Protein AF-A0A250F3A2-F1 (afdb_monomer_lite)

Organism: Capnocytophaga sputigena (NCBI:txid1019)

Structure (mmCIF, N/CA/C/O backbone):
data_AF-A0A250F3A2-F1
#
_entry.id   AF-A0A250F3A2-F1
#
loop_
_atom_site.group_PDB
_atom_site.id
_atom_site.type_symbol
_atom_site.label_atom_id
_atom_site.label_alt_id
_atom_site.label_comp_id
_atom_site.label_asym_id
_atom_site.label_entity_id
_atom_site.label_seq_id
_atom_site.pdbx_PDB_ins_code
_atom_site.Cartn_x
_atom_site.Cartn_y
_atom_site.Cartn_z
_atom_site.occupancy
_atom_site.B_iso_or_equiv
_atom_site.auth_seq_id
_atom_site.auth_comp_id
_atom_site.auth_asym_id
_atom_site.auth_atom_id
_atom_site.pdbx_PDB_model_num
ATOM 1 N N . MET A 1 1 ? 50.519 -22.685 -73.640 1.00 33.25 1 MET A N 1
ATOM 2 C CA . MET A 1 1 ? 49.160 -22.602 -73.065 1.00 33.25 1 MET A CA 1
ATOM 3 C C . MET A 1 1 ? 49.278 -21.883 -71.727 1.00 33.25 1 MET A C 1
ATOM 5 O O . MET A 1 1 ? 49.650 -22.505 -70.745 1.00 33.25 1 MET A O 1
ATOM 9 N N . PHE A 1 2 ? 49.120 -20.557 -71.702 1.00 38.16 2 PHE A N 1
ATOM 10 C CA . PHE A 1 2 ? 49.218 -19.782 -70.460 1.00 38.16 2 PHE A CA 1
ATOM 11 C C . PHE A 1 2 ? 47.875 -19.871 -69.723 1.00 38.16 2 PHE A C 1
ATOM 13 O O . PHE A 1 2 ? 46.887 -19.294 -70.172 1.00 38.16 2 PHE A O 1
ATOM 20 N N . LEU A 1 3 ? 47.827 -20.639 -68.630 1.00 45.31 3 LEU A N 1
ATOM 21 C CA . LEU A 1 3 ? 46.681 -20.683 -67.721 1.00 45.31 3 LEU A CA 1
ATOM 22 C C . LEU A 1 3 ? 46.573 -19.333 -66.997 1.00 45.31 3 LEU A C 1
ATOM 24 O O . LEU A 1 3 ? 47.349 -19.034 -66.093 1.00 45.31 3 LEU A O 1
ATOM 28 N N . GLY A 1 4 ? 45.622 -18.499 -67.416 1.00 40.94 4 GLY A N 1
ATOM 29 C CA . GLY A 1 4 ? 45.302 -17.246 -66.742 1.00 40.94 4 GLY A CA 1
ATOM 30 C C . GLY A 1 4 ? 44.426 -17.492 -65.516 1.00 40.94 4 GLY A C 1
ATOM 31 O O . GLY A 1 4 ? 43.214 -17.651 -65.647 1.00 40.94 4 GLY A O 1
ATOM 32 N N . CYS A 1 5 ? 45.015 -17.484 -64.320 1.00 50.06 5 CYS A N 1
ATOM 33 C CA . CYS A 1 5 ? 44.257 -17.396 -63.073 1.00 50.06 5 CYS A CA 1
ATOM 34 C C . CYS A 1 5 ? 43.551 -16.030 -63.000 1.00 50.06 5 CYS A C 1
ATOM 36 O O . CYS A 1 5 ? 44.190 -15.001 -62.777 1.00 50.06 5 CYS A O 1
ATOM 38 N N . ARG A 1 6 ? 42.226 -15.999 -63.193 1.00 43.25 6 ARG A N 1
ATOM 39 C CA . ARG A 1 6 ? 41.405 -14.819 -62.880 1.00 43.25 6 ARG A CA 1
ATOM 40 C C . ARG A 1 6 ? 41.258 -14.715 -61.361 1.00 43.25 6 ARG A C 1
ATOM 42 O O . ARG A 1 6 ? 40.440 -15.411 -60.771 1.00 43.25 6 ARG A O 1
ATOM 49 N N . THR A 1 7 ? 42.037 -13.841 -60.732 1.00 47.31 7 THR A N 1
ATOM 50 C CA . THR A 1 7 ? 41.886 -13.525 -59.305 1.00 47.31 7 THR A CA 1
ATOM 51 C C . THR A 1 7 ? 40.742 -12.532 -59.117 1.00 47.31 7 THR A C 1
ATOM 53 O O . THR A 1 7 ? 40.875 -11.354 -59.438 1.00 47.31 7 THR A O 1
ATOM 56 N N . TYR A 1 8 ? 39.612 -13.002 -58.592 1.00 50.44 8 TYR A N 1
ATOM 57 C CA . TYR A 1 8 ? 38.524 -12.156 -58.102 1.00 50.44 8 TYR A CA 1
ATOM 58 C C . TYR A 1 8 ? 38.831 -11.715 -56.663 1.00 50.44 8 TYR A C 1
ATOM 60 O O . TYR A 1 8 ? 39.203 -12.528 -55.818 1.00 50.44 8 TYR A O 1
ATOM 68 N N . LYS A 1 9 ? 38.684 -10.421 -56.367 1.00 49.47 9 LYS A N 1
ATOM 69 C CA . LYS A 1 9 ? 38.668 -9.898 -54.995 1.00 49.47 9 LYS A CA 1
ATOM 70 C C . LYS A 1 9 ? 37.263 -9.369 -54.726 1.00 49.47 9 LYS A C 1
ATOM 72 O O . LYS A 1 9 ? 36.755 -8.581 -55.516 1.00 49.47 9 LYS A O 1
ATOM 77 N N . ALA A 1 10 ? 36.635 -9.834 -53.649 1.00 45.03 10 ALA A N 1
ATOM 78 C CA . ALA A 1 10 ? 35.373 -9.276 -53.181 1.00 45.03 10 ALA A CA 1
ATOM 79 C C . ALA A 1 10 ? 35.660 -7.898 -52.577 1.00 45.03 10 ALA A C 1
ATOM 81 O O . ALA A 1 10 ? 36.331 -7.811 -51.546 1.00 45.03 10 ALA A O 1
ATOM 82 N N . ASP A 1 11 ? 35.207 -6.836 -53.239 1.00 46.50 11 ASP A N 1
ATOM 83 C CA . ASP A 1 11 ? 35.254 -5.500 -52.660 1.00 46.50 11 ASP A CA 1
ATOM 84 C C . ASP A 1 11 ? 34.144 -5.383 -51.608 1.00 46.50 11 ASP A C 1
ATOM 86 O O . ASP A 1 11 ? 33.008 -5.817 -51.835 1.00 46.50 11 ASP A O 1
ATOM 90 N N . LYS A 1 12 ? 34.476 -4.868 -50.422 1.00 44.59 12 LYS A N 1
ATOM 91 C CA . LYS A 1 12 ? 33.493 -4.701 -49.346 1.00 44.59 12 LYS A CA 1
ATOM 92 C C . LYS A 1 12 ? 32.685 -3.449 -49.650 1.00 44.59 12 LYS A C 1
ATOM 94 O O . LYS A 1 12 ? 33.048 -2.356 -49.231 1.00 44.59 12 LYS A O 1
ATOM 99 N N . GLN A 1 13 ? 31.581 -3.605 -50.371 1.00 41.97 13 GLN A N 1
ATOM 100 C CA . GLN A 1 13 ? 30.614 -2.527 -50.516 1.00 41.97 13 GLN A CA 1
ATOM 101 C C . GLN A 1 13 ? 29.990 -2.253 -49.138 1.00 41.97 13 GLN A C 1
ATOM 103 O O . GLN A 1 13 ? 29.235 -3.080 -48.627 1.00 41.97 13 GLN A O 1
ATOM 108 N N . SER A 1 14 ? 30.339 -1.117 -48.520 1.00 40.56 14 SER A N 1
ATOM 109 C CA . SER A 1 14 ? 29.624 -0.596 -47.350 1.00 40.56 14 SER A CA 1
ATOM 110 C C . SER A 1 14 ? 28.184 -0.326 -47.766 1.00 40.56 14 SER A C 1
ATOM 112 O O . SER A 1 14 ? 27.881 0.682 -48.396 1.00 40.56 14 SER A O 1
ATOM 114 N N . THR A 1 15 ? 27.289 -1.254 -47.453 1.00 44.28 15 THR A N 1
ATOM 115 C CA . THR A 1 15 ? 25.869 -0.944 -47.346 1.00 44.28 15 THR A CA 1
ATOM 116 C C . THR A 1 15 ? 25.697 -0.062 -46.121 1.00 44.28 15 THR A C 1
ATOM 118 O O . THR A 1 15 ? 25.975 -0.530 -45.015 1.00 44.28 15 THR A O 1
ATOM 121 N N . ASP A 1 16 ? 25.232 1.175 -46.306 1.00 40.47 16 ASP A N 1
ATOM 122 C CA . ASP A 1 16 ? 24.631 1.953 -45.225 1.00 40.47 16 ASP A CA 1
ATOM 123 C C . ASP A 1 16 ? 23.544 1.085 -44.588 1.00 40.47 16 ASP A C 1
ATOM 125 O O . ASP A 1 16 ? 22.464 0.865 -45.143 1.00 40.47 16 ASP A O 1
ATOM 129 N N . THR A 1 17 ? 23.855 0.503 -43.432 1.00 41.16 17 THR A N 1
ATOM 130 C CA . THR A 1 17 ? 22.854 -0.141 -42.598 1.00 41.16 17 THR A CA 1
ATOM 131 C C . THR A 1 17 ? 21.926 0.960 -42.126 1.00 41.16 17 THR A C 1
ATOM 133 O O . THR A 1 17 ? 22.280 1.715 -41.223 1.00 41.16 17 THR A O 1
ATOM 136 N N . ILE A 1 18 ? 20.735 1.049 -42.720 1.00 45.28 18 ILE A N 1
ATOM 137 C CA . ILE A 1 18 ? 19.613 1.752 -42.102 1.00 45.28 18 ILE A CA 1
ATOM 138 C C . ILE A 1 18 ? 19.356 1.025 -40.781 1.00 45.28 18 ILE A C 1
ATOM 140 O O . ILE A 1 18 ? 18.711 -0.024 -40.736 1.00 45.28 18 ILE A O 1
ATOM 144 N N . GLN A 1 19 ? 19.941 1.543 -39.702 1.00 43.34 19 GLN A N 1
ATOM 145 C CA . GLN A 1 19 ? 19.666 1.099 -38.347 1.00 43.34 19 GLN A CA 1
ATOM 146 C C . GLN A 1 19 ? 18.235 1.505 -38.027 1.00 43.34 19 GLN A C 1
ATOM 148 O O . GLN A 1 19 ? 17.960 2.621 -37.598 1.00 43.34 19 GLN A O 1
ATOM 153 N N . LYS A 1 20 ? 17.297 0.596 -38.278 1.00 43.59 20 LYS A N 1
ATOM 154 C CA . LYS A 1 20 ? 15.929 0.756 -37.806 1.00 43.59 20 LYS A CA 1
ATOM 155 C C . LYS A 1 20 ? 15.874 0.312 -36.345 1.00 43.59 20 LYS A C 1
ATOM 157 O O . LYS A 1 20 ? 15.400 -0.780 -36.047 1.00 43.59 20 LYS A O 1
ATOM 162 N N . THR A 1 21 ? 16.400 1.147 -35.450 1.00 48.38 21 THR A N 1
ATOM 163 C CA . THR A 1 21 ? 16.219 0.976 -34.005 1.00 48.38 21 THR A CA 1
ATOM 164 C C . THR A 1 21 ? 14.725 1.065 -33.723 1.00 48.38 21 THR A C 1
ATOM 166 O O . THR A 1 21 ? 14.106 2.109 -33.917 1.00 48.38 21 THR A O 1
ATOM 169 N N . THR A 1 22 ? 14.115 -0.062 -33.364 1.00 51.50 22 THR A N 1
ATOM 170 C CA . THR A 1 22 ? 12.705 -0.101 -32.973 1.00 51.50 22 THR A CA 1
ATOM 171 C C . THR A 1 22 ? 12.654 -0.077 -31.456 1.00 51.50 22 THR A C 1
ATOM 173 O O . THR A 1 22 ? 12.784 -1.116 -30.810 1.00 51.50 22 THR A O 1
ATOM 176 N N . ASP A 1 23 ? 12.488 1.116 -30.892 1.00 53.56 23 ASP A N 1
ATOM 177 C CA . ASP A 1 23 ? 12.252 1.286 -29.462 1.00 53.56 23 ASP A CA 1
ATOM 178 C C . ASP A 1 23 ? 10.835 0.799 -29.144 1.00 53.56 23 ASP A C 1
ATOM 180 O O . ASP A 1 23 ? 9.845 1.510 -29.323 1.00 53.56 23 ASP A O 1
ATOM 184 N N . THR A 1 24 ? 10.710 -0.454 -28.714 1.00 61.97 24 THR A N 1
ATOM 185 C CA . THR A 1 24 ? 9.431 -0.986 -28.239 1.00 61.97 24 THR A CA 1
ATOM 186 C C . THR A 1 24 ? 9.161 -0.448 -26.838 1.00 61.97 24 THR A C 1
ATOM 188 O O . THR A 1 24 ? 9.800 -0.867 -25.869 1.00 61.97 24 THR A O 1
ATOM 191 N N . ILE A 1 25 ? 8.217 0.487 -26.730 1.00 60.69 25 ILE A N 1
ATOM 192 C CA . ILE A 1 25 ? 7.661 0.934 -25.451 1.00 60.69 25 ILE A CA 1
ATOM 193 C C . ILE A 1 25 ? 6.502 0.000 -25.116 1.00 60.69 25 ILE A C 1
ATOM 195 O O . ILE A 1 25 ? 5.501 -0.027 -25.833 1.00 60.69 25 ILE A O 1
ATOM 199 N N . TRP A 1 26 ? 6.634 -0.760 -24.033 1.00 58.06 26 TRP A N 1
ATOM 200 C CA . TRP A 1 26 ? 5.528 -1.554 -23.509 1.00 58.06 26 TRP A CA 1
ATOM 201 C C . TRP A 1 26 ? 4.679 -0.652 -22.624 1.00 58.06 26 TRP A C 1
ATOM 203 O O . TRP A 1 26 ? 5.198 -0.028 -21.697 1.00 58.06 26 TRP A O 1
ATOM 213 N N . VAL A 1 27 ? 3.394 -0.533 -22.949 1.00 65.44 27 VAL A N 1
ATOM 214 C CA . VAL A 1 27 ? 2.431 0.244 -22.166 1.00 65.44 27 VAL A CA 1
ATOM 215 C C . VAL A 1 27 ? 1.455 -0.734 -21.540 1.00 65.44 27 VAL A C 1
ATOM 217 O O . VAL A 1 27 ? 0.519 -1.186 -22.198 1.00 65.44 27 VAL A O 1
ATOM 220 N N . ASP A 1 28 ? 1.679 -1.052 -20.270 1.00 69.75 28 ASP A N 1
ATOM 221 C CA . ASP A 1 28 ? 0.752 -1.875 -19.507 1.00 69.75 28 ASP A CA 1
ATOM 222 C C . ASP A 1 28 ? -0.363 -0.997 -18.944 1.00 69.75 28 ASP A C 1
ATOM 224 O O . ASP A 1 28 ? -0.126 0.026 -18.290 1.00 69.75 28 ASP A O 1
ATOM 228 N N . ARG A 1 29 ? -1.600 -1.405 -19.229 1.00 69.69 29 ARG A N 1
ATOM 229 C CA . ARG A 1 29 ? -2.822 -0.742 -18.779 1.00 69.69 29 ARG A CA 1
ATOM 230 C C . ARG A 1 29 ? -3.449 -1.572 -17.668 1.00 69.69 29 ARG A C 1
ATOM 232 O O . ARG A 1 29 ? -4.009 -2.631 -17.941 1.00 69.69 29 ARG A O 1
ATOM 239 N N . THR A 1 30 ? -3.413 -1.080 -16.435 1.00 77.50 30 THR A N 1
ATOM 240 C CA . THR A 1 30 ? -4.213 -1.653 -15.344 1.00 77.50 30 THR A CA 1
ATOM 241 C C . THR A 1 30 ? -5.595 -1.019 -15.335 1.00 77.50 30 THR A C 1
ATOM 243 O O . THR A 1 30 ? -5.729 0.199 -15.445 1.00 77.50 30 THR A O 1
ATOM 246 N N . LEU A 1 31 ? -6.635 -1.849 -15.246 1.00 79.88 31 LEU A N 1
ATOM 247 C CA . LEU A 1 31 ? -8.025 -1.398 -15.174 1.00 79.88 31 LEU A CA 1
ATOM 248 C C . LEU A 1 31 ? -8.285 -0.637 -13.860 1.00 79.88 31 LEU A C 1
ATOM 250 O O . LEU A 1 31 ? -7.613 -0.907 -12.863 1.00 79.88 31 LEU A O 1
ATOM 254 N N . PRO A 1 32 ? -9.244 0.306 -13.845 1.00 80.62 32 PRO A N 1
ATOM 255 C CA . PRO A 1 32 ? -9.677 0.937 -12.605 1.00 80.62 32 PRO A CA 1
ATOM 256 C C . PRO A 1 32 ? -10.316 -0.097 -11.663 1.00 80.62 32 PRO A C 1
ATOM 258 O O . PRO A 1 32 ? -11.006 -1.010 -12.117 1.00 80.62 32 PRO A O 1
ATOM 261 N N . VAL A 1 33 ? -10.088 0.059 -10.358 1.00 84.31 33 VAL A N 1
ATOM 262 C CA . VAL A 1 33 ? -10.597 -0.827 -9.300 1.00 84.31 33 VAL A CA 1
ATOM 263 C C . VAL A 1 33 ? -11.446 -0.007 -8.334 1.00 84.31 33 VAL A C 1
ATOM 265 O O . VAL A 1 33 ? -10.986 1.009 -7.811 1.00 84.31 33 VAL A O 1
ATOM 268 N N . HIS A 1 34 ? -12.677 -0.455 -8.095 1.00 88.44 34 HIS A N 1
ATOM 269 C CA . HIS A 1 34 ? -13.655 0.211 -7.233 1.00 88.44 34 HIS A CA 1
ATOM 270 C C . HIS A 1 34 ? -14.269 -0.801 -6.265 1.00 88.44 34 HIS A C 1
ATOM 272 O O . HIS A 1 34 ? -15.435 -1.171 -6.390 1.00 88.44 34 HIS A O 1
ATOM 278 N N . ASP A 1 35 ? -13.470 -1.244 -5.300 1.00 88.69 35 ASP A N 1
ATOM 279 C CA . ASP A 1 35 ? -13.854 -2.309 -4.379 1.00 88.69 35 ASP A CA 1
ATOM 280 C C . ASP A 1 35 ? -14.105 -1.757 -2.979 1.00 88.69 35 ASP A C 1
ATOM 282 O O . ASP A 1 35 ? -13.404 -0.864 -2.496 1.00 88.69 35 ASP A O 1
ATOM 286 N N . THR A 1 36 ? -15.110 -2.309 -2.304 1.00 92.00 36 THR A N 1
ATOM 287 C CA . THR A 1 36 ? -15.367 -2.055 -0.885 1.00 92.00 36 THR A CA 1
ATOM 288 C C . THR A 1 36 ? -15.533 -3.385 -0.167 1.00 92.00 36 THR A C 1
ATOM 290 O O . THR A 1 36 ? -16.359 -4.208 -0.555 1.00 92.00 36 THR A O 1
ATOM 293 N N . LEU A 1 37 ? -14.741 -3.598 0.878 1.00 93.00 37 LEU A N 1
ATOM 294 C CA . LEU A 1 37 ? -14.781 -4.781 1.722 1.00 93.00 37 LEU A CA 1
ATOM 295 C C . LEU A 1 37 ? -15.386 -4.419 3.079 1.00 93.00 37 LEU A C 1
ATOM 297 O O . LEU A 1 37 ? -14.977 -3.444 3.710 1.00 93.00 37 LEU A O 1
ATOM 301 N N . TYR A 1 38 ? -16.328 -5.243 3.532 1.00 93.56 38 TYR A N 1
ATOM 302 C CA . TYR A 1 38 ? -16.994 -5.112 4.824 1.00 93.56 38 TYR A CA 1
ATOM 303 C C . TYR A 1 38 ? -16.548 -6.250 5.739 1.00 93.56 38 TYR A C 1
ATOM 305 O O . TYR A 1 38 ? -16.786 -7.419 5.436 1.00 93.56 38 TYR A O 1
ATOM 313 N N . ILE A 1 39 ? -15.902 -5.913 6.853 1.00 92.50 39 ILE A N 1
ATOM 314 C CA . ILE A 1 39 ? -15.426 -6.885 7.840 1.00 92.50 39 ILE A CA 1
ATOM 315 C C . ILE A 1 39 ? -16.237 -6.694 9.127 1.00 92.50 39 ILE A C 1
ATOM 317 O O . ILE A 1 39 ? -16.068 -5.666 9.788 1.00 92.50 39 ILE A O 1
ATOM 321 N N . PRO A 1 40 ? -17.116 -7.638 9.505 1.00 91.31 40 PRO A N 1
ATOM 322 C CA . PRO A 1 40 ? -17.863 -7.538 10.754 1.00 91.31 40 PRO A CA 1
ATOM 323 C C . PRO A 1 40 ? -16.926 -7.717 11.955 1.00 91.31 40 PRO A C 1
ATOM 325 O O . PRO A 1 40 ? -16.086 -8.617 11.969 1.00 91.31 40 PRO A O 1
ATOM 328 N N . ILE A 1 41 ? -17.081 -6.871 12.974 1.00 89.25 41 ILE A N 1
ATOM 329 C CA . ILE A 1 41 ? -16.335 -6.949 14.231 1.00 89.25 41 ILE A CA 1
ATOM 330 C C . ILE A 1 41 ? -17.284 -7.447 15.318 1.00 89.25 41 ILE A C 1
ATOM 332 O O . ILE A 1 41 ? -18.207 -6.746 15.728 1.00 89.25 41 ILE A O 1
ATOM 336 N N . THR A 1 42 ? -17.053 -8.662 15.807 1.00 86.25 42 THR A N 1
ATOM 337 C CA . THR A 1 42 ? -17.826 -9.214 16.922 1.00 86.25 42 THR A CA 1
ATOM 338 C C . THR A 1 42 ? -17.372 -8.609 18.252 1.00 86.25 42 THR A C 1
ATOM 340 O O . THR A 1 42 ? -16.165 -8.553 18.506 1.00 86.25 42 THR A O 1
ATOM 343 N N . PRO A 1 43 ? -18.303 -8.183 19.124 1.00 84.56 43 PRO A N 1
ATOM 344 C CA . PRO A 1 43 ? -17.954 -7.696 20.451 1.00 84.56 43 PRO A CA 1
ATOM 345 C C . PRO A 1 43 ? -17.338 -8.813 21.312 1.00 84.56 43 PRO A C 1
ATOM 347 O O . PRO A 1 43 ? -17.684 -9.985 21.138 1.00 84.56 43 PRO A O 1
ATOM 350 N N . PRO A 1 44 ? -16.428 -8.468 22.240 1.00 84.81 44 PRO A N 1
ATOM 351 C CA . PRO A 1 44 ? -15.860 -9.435 23.167 1.00 84.81 44 PRO A CA 1
ATOM 352 C C . PRO A 1 44 ? -16.954 -9.978 24.092 1.00 84.81 44 PRO A C 1
ATOM 354 O O . PRO A 1 44 ? -17.773 -9.216 24.605 1.00 84.81 44 PRO A O 1
ATOM 357 N N . HIS A 1 45 ? -16.956 -11.295 24.296 1.00 86.00 45 HIS A N 1
ATOM 358 C CA . HIS A 1 45 ? -17.865 -11.951 25.225 1.00 86.00 45 HIS A CA 1
ATOM 359 C C . HIS A 1 45 ? -17.092 -12.949 26.084 1.00 86.00 45 HIS A C 1
ATOM 361 O O . HIS A 1 45 ? -16.746 -14.042 25.638 1.00 86.00 45 HIS A O 1
ATOM 367 N N . THR A 1 46 ? -16.779 -12.539 27.309 1.00 83.81 46 THR A N 1
ATOM 368 C CA . THR A 1 46 ? -15.997 -13.322 28.278 1.00 83.81 46 THR A CA 1
ATOM 369 C C . THR A 1 46 ? -16.842 -13.843 29.440 1.00 83.81 46 THR A C 1
ATOM 371 O O . THR A 1 46 ? -16.335 -14.567 30.294 1.00 83.81 46 THR A O 1
ATOM 374 N N . GLY A 1 47 ? -18.135 -13.502 29.481 1.00 83.25 47 GLY A N 1
ATOM 375 C CA . GLY A 1 47 ? -19.060 -13.902 30.547 1.00 83.25 47 GLY A CA 1
ATOM 376 C C . GLY A 1 47 ? -18.994 -13.012 31.794 1.00 83.25 47 GLY A C 1
ATOM 377 O O . GLY A 1 47 ? -19.802 -13.178 32.705 1.00 83.25 47 GLY A O 1
ATOM 378 N N . ASN A 1 48 ? -18.078 -12.036 31.827 1.00 88.62 48 ASN A N 1
ATOM 379 C CA . ASN A 1 48 ? -18.028 -10.985 32.838 1.00 88.62 48 ASN A CA 1
ATOM 380 C C . ASN A 1 48 ? -18.334 -9.623 32.198 1.00 88.62 48 ASN A C 1
ATOM 382 O O . ASN A 1 48 ? -17.499 -9.043 31.503 1.00 88.62 48 ASN A O 1
ATOM 386 N N . ASN A 1 49 ? -19.508 -9.074 32.516 1.00 88.38 49 ASN A N 1
ATOM 387 C CA . ASN A 1 49 ? -19.991 -7.812 31.951 1.00 88.38 49 ASN A CA 1
ATOM 388 C C . ASN A 1 49 ? -19.057 -6.616 32.217 1.00 88.38 49 ASN A C 1
ATOM 390 O O . ASN A 1 49 ? -18.956 -5.719 31.379 1.00 88.38 49 ASN A O 1
ATOM 394 N N . GLN A 1 50 ? -18.361 -6.574 33.360 1.00 89.94 50 GLN A N 1
ATOM 395 C CA . GLN A 1 50 ? -17.427 -5.479 33.661 1.00 89.94 50 GLN A CA 1
ATOM 396 C C . GLN A 1 50 ? -16.177 -5.533 32.774 1.00 89.94 50 GLN A C 1
ATOM 398 O O . GLN A 1 50 ? -15.693 -4.500 32.319 1.00 89.94 50 GLN A O 1
ATOM 403 N N . CYS A 1 51 ? -15.665 -6.729 32.488 1.00 87.25 51 CYS A N 1
ATOM 404 C CA . CYS A 1 51 ? -14.523 -6.902 31.592 1.00 87.25 51 CYS A CA 1
ATOM 405 C C . CYS A 1 51 ? -14.911 -6.677 30.126 1.00 87.25 51 CYS A C 1
ATOM 407 O O . CYS A 1 51 ? -14.165 -6.023 29.394 1.00 87.25 51 CYS A O 1
ATOM 409 N N . ASP A 1 52 ? -16.085 -7.166 29.719 1.00 90.44 52 ASP A N 1
ATOM 410 C CA . ASP A 1 52 ? -16.589 -7.026 28.351 1.00 90.44 52 ASP A CA 1
ATOM 411 C C . ASP A 1 52 ? -16.814 -5.552 27.993 1.00 90.44 52 ASP A C 1
ATOM 413 O O . ASP A 1 52 ? -16.380 -5.099 26.936 1.00 90.44 52 ASP A O 1
ATOM 417 N N . THR A 1 53 ? -17.392 -4.763 28.905 1.00 90.12 53 THR A N 1
ATOM 418 C CA . THR A 1 53 ? -17.598 -3.318 28.695 1.00 90.12 53 THR A CA 1
ATOM 419 C C . THR A 1 53 ? -16.289 -2.541 28.563 1.00 90.12 53 THR A C 1
ATOM 421 O O . THR A 1 53 ? -16.153 -1.733 27.641 1.00 90.12 53 THR A O 1
ATOM 424 N N . LEU A 1 54 ? -15.301 -2.807 29.425 1.00 92.50 54 LEU A N 1
ATOM 425 C CA . LEU A 1 54 ? -13.979 -2.177 29.336 1.00 92.50 54 LEU A CA 1
ATOM 426 C C . LEU A 1 54 ? -13.251 -2.557 28.038 1.00 92.50 54 LEU A C 1
ATOM 428 O O . LEU A 1 54 ? -12.721 -1.686 27.345 1.00 92.50 54 LEU A O 1
ATOM 432 N N . CYS A 1 55 ? -13.262 -3.843 27.669 1.00 91.12 55 CYS A N 1
ATOM 433 C CA . CYS A 1 55 ? -12.653 -4.306 26.422 1.00 91.12 55 CYS A CA 1
ATOM 434 C C . CYS A 1 55 ? -13.344 -3.701 25.202 1.00 91.12 55 CYS A C 1
ATOM 436 O O . CYS A 1 55 ? -12.670 -3.290 24.259 1.00 91.12 55 CYS A O 1
ATOM 438 N N . GLN A 1 56 ? -14.673 -3.606 25.217 1.00 90.38 56 GLN A N 1
ATOM 439 C CA . GLN A 1 56 ? -15.430 -3.033 24.114 1.00 90.38 56 GLN A CA 1
ATOM 440 C C . GLN A 1 56 ? -15.139 -1.538 23.936 1.00 90.38 56 GLN A C 1
ATOM 442 O O . GLN A 1 56 ? -14.980 -1.090 22.801 1.00 90.38 56 GLN A O 1
ATOM 447 N N . GLN A 1 57 ? -14.986 -0.778 25.025 1.00 90.94 57 GLN A N 1
ATOM 448 C CA . GLN A 1 57 ? -14.562 0.625 24.958 1.00 90.94 57 GLN A CA 1
ATOM 449 C C . GLN A 1 57 ? -13.155 0.771 24.371 1.00 90.94 57 GLN A C 1
ATOM 451 O O . GLN A 1 57 ? -12.946 1.571 23.458 1.00 90.94 57 GLN A O 1
ATOM 456 N N . GLN A 1 58 ? -12.195 -0.025 24.846 1.00 91.81 58 GLN A N 1
ATOM 457 C CA . GLN A 1 58 ? -10.823 0.023 24.340 1.00 91.81 58 GLN A CA 1
ATOM 458 C C . GLN A 1 58 ? -10.743 -0.392 22.864 1.00 91.81 58 GLN A C 1
ATOM 460 O O . GLN A 1 58 ? -10.024 0.226 22.075 1.00 91.81 58 GLN A O 1
ATOM 465 N N . LEU A 1 59 ? -11.507 -1.416 22.476 1.00 91.50 59 LEU A N 1
ATOM 466 C CA . LEU A 1 59 ? -11.614 -1.883 21.098 1.00 91.50 59 LEU A CA 1
ATOM 467 C C . LEU A 1 59 ? -12.175 -0.787 20.186 1.00 91.50 59 LEU A C 1
ATOM 469 O O . LEU A 1 59 ? -11.605 -0.526 19.130 1.00 91.50 59 LEU A O 1
ATOM 473 N N . GLN A 1 60 ? -13.241 -0.103 20.606 1.00 89.94 60 GLN A N 1
ATOM 474 C CA . GLN A 1 60 ? -13.805 1.021 19.855 1.00 89.94 60 GLN A CA 1
ATOM 475 C C . GLN A 1 60 ? -12.788 2.155 19.688 1.00 89.94 60 GLN A C 1
ATOM 477 O O . GLN A 1 60 ? -12.592 2.634 18.574 1.00 89.94 60 GLN A O 1
ATOM 482 N N . GLN A 1 61 ? -12.069 2.528 20.750 1.00 91.38 61 GLN A N 1
ATOM 483 C CA . GLN A 1 61 ? -11.028 3.559 20.669 1.00 91.38 61 GLN A CA 1
ATOM 484 C C . GLN A 1 61 ? -9.893 3.185 19.705 1.00 91.38 61 GLN A C 1
ATOM 486 O O . GLN A 1 61 ? -9.386 4.043 18.981 1.00 91.38 61 GLN A O 1
ATOM 491 N N . LEU A 1 62 ? -9.487 1.913 19.676 1.00 91.00 62 LEU A N 1
ATOM 492 C CA . LEU A 1 62 ? -8.492 1.410 18.726 1.00 91.00 62 LEU A CA 1
ATOM 493 C C . LEU A 1 62 ? -9.002 1.467 17.284 1.00 91.00 62 LEU A C 1
ATOM 495 O O . LE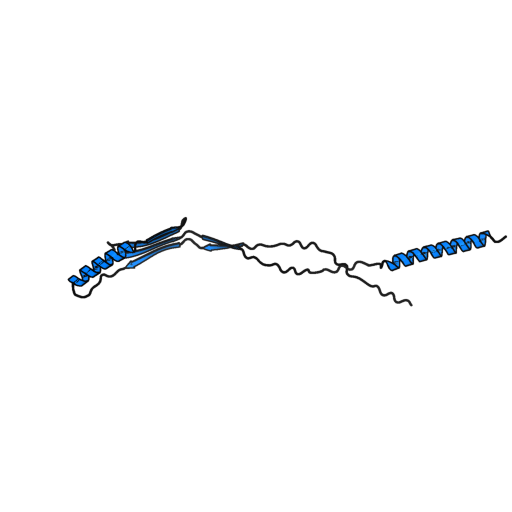U A 1 62 ? -8.299 1.967 16.408 1.00 91.00 62 LEU A O 1
ATOM 499 N N . LEU A 1 63 ? -10.226 0.999 17.046 1.00 91.06 63 LEU A N 1
ATOM 500 C CA . LEU A 1 63 ? -10.845 0.980 15.720 1.00 91.06 63 LEU A CA 1
ATOM 501 C C . LEU A 1 63 ? -11.073 2.391 15.164 1.00 91.06 63 LEU A C 1
ATOM 503 O O . LEU A 1 63 ? -10.895 2.624 13.972 1.00 91.06 63 LEU A O 1
ATOM 507 N N . GLU A 1 64 ? -11.402 3.351 16.025 1.00 88.19 64 GLU A N 1
ATOM 508 C CA . GLU A 1 64 ? -11.510 4.762 15.649 1.00 88.19 64 GLU A CA 1
ATOM 509 C C . GLU A 1 64 ? -10.162 5.365 15.250 1.00 88.19 64 GLU A C 1
ATOM 511 O O . GLU A 1 64 ? -10.085 6.118 14.280 1.00 88.19 64 GLU A O 1
ATOM 516 N N . ARG A 1 65 ? -9.083 5.008 15.959 1.00 88.94 65 ARG A N 1
ATOM 517 C CA . ARG A 1 65 ? -7.716 5.448 15.627 1.00 88.94 65 ARG A CA 1
ATOM 518 C C . ARG A 1 65 ? -7.167 4.809 14.353 1.00 88.94 65 ARG A C 1
ATOM 520 O O . ARG A 1 65 ? -6.291 5.388 13.723 1.00 88.94 65 ARG A O 1
ATOM 527 N N . LEU A 1 66 ? -7.672 3.637 13.978 1.00 89.19 66 LEU A N 1
ATOM 528 C CA . LEU A 1 66 ? -7.321 2.926 12.745 1.00 89.19 66 LEU A CA 1
ATOM 529 C C . LEU A 1 66 ? -7.875 3.587 11.475 1.00 89.19 66 LEU A C 1
ATOM 531 O O . LEU A 1 66 ? -7.562 3.132 10.374 1.00 89.19 66 LEU A O 1
ATOM 535 N N . ASN A 1 67 ? -8.672 4.652 11.613 1.00 90.81 67 ASN A N 1
ATOM 536 C CA . ASN A 1 67 ? -9.165 5.424 10.485 1.00 90.81 67 ASN A CA 1
ATOM 537 C C . ASN A 1 67 ? -7.993 6.003 9.680 1.00 90.81 67 ASN A C 1
ATOM 539 O O . ASN A 1 67 ? -7.296 6.918 10.120 1.00 90.81 67 ASN A O 1
ATOM 543 N N . THR A 1 68 ? -7.773 5.443 8.497 1.00 90.75 68 THR A N 1
ATOM 544 C CA . THR A 1 68 ? -6.677 5.818 7.612 1.00 90.75 68 THR A CA 1
ATOM 545 C C . THR A 1 68 ? -7.235 6.097 6.236 1.00 90.75 68 THR A C 1
ATOM 547 O O . THR A 1 68 ? -7.965 5.297 5.661 1.00 90.75 68 THR A O 1
ATOM 550 N N . THR A 1 69 ? -6.880 7.248 5.685 1.00 92.06 69 THR A N 1
ATOM 551 C CA . THR A 1 69 ? -7.267 7.634 4.331 1.00 92.06 69 THR A CA 1
ATOM 552 C C . THR A 1 69 ? -6.024 8.082 3.600 1.00 92.06 69 THR A C 1
ATOM 554 O O . THR A 1 69 ? -5.283 8.934 4.097 1.00 92.06 69 THR A O 1
ATOM 557 N N . LYS A 1 70 ? -5.786 7.522 2.420 1.00 91.19 70 LYS A N 1
ATOM 558 C CA . LYS A 1 70 ? -4.661 7.893 1.581 1.00 91.19 70 LYS A CA 1
ATOM 559 C C . LYS A 1 70 ? -5.154 8.277 0.202 1.00 91.19 70 LYS A C 1
ATOM 561 O O . LYS A 1 70 ? -5.775 7.498 -0.516 1.00 91.19 70 LYS A O 1
ATOM 566 N N . HIS A 1 71 ? -4.796 9.496 -0.162 1.00 91.06 71 HIS A N 1
ATOM 567 C CA . HIS A 1 71 ? -5.070 10.064 -1.461 1.00 91.06 71 HIS A CA 1
ATOM 568 C C . HIS A 1 71 ? -3.759 10.216 -2.233 1.00 91.06 71 HIS A C 1
ATOM 570 O O . HIS A 1 71 ? -2.767 10.715 -1.699 1.00 91.06 71 HIS A O 1
ATOM 576 N N . SER A 1 72 ? -3.727 9.741 -3.475 1.00 83.12 72 SER A N 1
ATOM 577 C CA . SER A 1 72 ? -2.555 9.829 -4.345 1.00 83.12 72 SER A CA 1
ATOM 578 C C . SER A 1 72 ? -2.998 10.103 -5.776 1.00 83.12 72 SER A C 1
ATOM 580 O O . SER A 1 72 ? -3.463 9.207 -6.480 1.00 83.12 72 SER A O 1
ATOM 582 N N . GLY A 1 73 ? -2.867 11.359 -6.209 1.00 84.19 73 GLY A N 1
ATOM 583 C CA . GLY A 1 73 ? -3.344 11.790 -7.522 1.00 84.19 73 GLY A CA 1
ATOM 584 C C . GLY A 1 73 ? -4.856 11.612 -7.632 1.00 84.19 73 GLY A C 1
ATOM 585 O O . GLY A 1 73 ? -5.597 12.240 -6.891 1.00 84.19 73 GLY A O 1
ATOM 586 N N . GLN A 1 74 ? -5.313 10.739 -8.532 1.00 83.56 74 GLN A N 1
ATOM 587 C CA . GLN A 1 74 ? -6.738 10.393 -8.652 1.00 83.56 74 GLN A CA 1
ATOM 588 C C . GLN A 1 74 ? -7.119 9.100 -7.909 1.00 83.56 74 GLN A C 1
ATOM 590 O O . GLN A 1 74 ? -8.276 8.699 -7.920 1.00 83.56 74 GLN A O 1
ATOM 595 N N . ASN A 1 75 ? -6.166 8.463 -7.222 1.00 88.12 75 ASN A N 1
ATOM 596 C CA . ASN A 1 75 ? -6.416 7.266 -6.427 1.00 88.12 75 ASN A CA 1
ATOM 597 C C . ASN A 1 75 ? -6.806 7.647 -4.999 1.00 88.12 75 ASN A C 1
ATOM 599 O O . ASN A 1 75 ? -6.174 8.503 -4.372 1.00 88.12 75 ASN A O 1
ATOM 603 N N . ASN A 1 76 ? -7.809 6.970 -4.457 1.00 90.50 76 ASN A N 1
ATOM 604 C CA . ASN A 1 76 ? -8.233 7.121 -3.077 1.00 90.50 76 ASN A CA 1
ATOM 605 C C . ASN A 1 76 ? -8.484 5.749 -2.461 1.00 90.50 76 ASN A C 1
ATOM 607 O O . ASN A 1 76 ? -9.194 4.929 -3.031 1.00 90.50 76 ASN A O 1
ATOM 611 N N . TYR A 1 77 ? -7.920 5.496 -1.294 1.00 92.69 77 TYR A N 1
ATOM 612 C CA . TYR A 1 77 ? -8.213 4.292 -0.536 1.00 92.69 77 TYR A CA 1
ATOM 613 C C . TY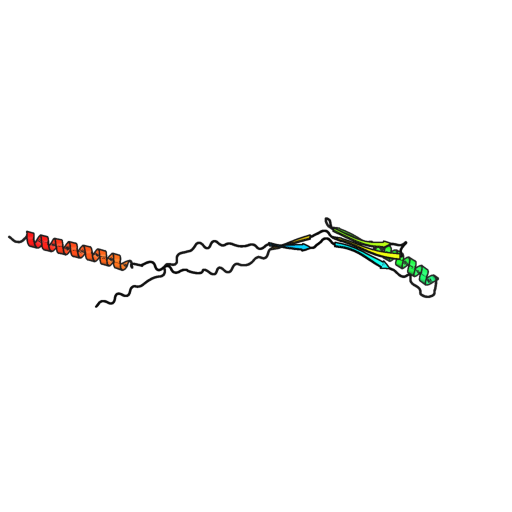R A 1 77 ? -8.139 4.586 0.946 1.00 92.69 77 TYR A C 1
ATOM 615 O O . TYR A 1 77 ? -7.415 5.478 1.397 1.00 92.69 77 TYR A O 1
ATOM 623 N N . GLY A 1 78 ? -8.880 3.815 1.717 1.00 93.19 78 GLY A N 1
ATOM 624 C CA . GLY A 1 78 ? -8.900 4.007 3.144 1.00 93.19 78 GLY A CA 1
ATOM 625 C C . GLY A 1 78 ? -9.612 2.900 3.875 1.00 93.19 78 GLY A C 1
ATOM 626 O O . GLY A 1 78 ? -10.232 2.012 3.290 1.00 93.19 78 GLY A O 1
ATOM 627 N N . ILE A 1 79 ? -9.484 2.979 5.185 1.00 94.75 79 ILE A N 1
ATOM 628 C CA . ILE A 1 79 ? -10.059 2.056 6.139 1.00 94.75 79 ILE A CA 1
ATOM 629 C C . ILE A 1 79 ? -10.707 2.907 7.215 1.00 94.75 79 ILE A C 1
ATOM 631 O O . ILE A 1 79 ? -10.053 3.788 7.766 1.00 94.75 79 ILE A O 1
ATOM 635 N N . TYR A 1 80 ? -11.973 2.651 7.522 1.00 94.06 80 TYR A N 1
ATOM 636 C CA . TYR A 1 80 ? -12.665 3.310 8.623 1.00 94.06 80 TYR A CA 1
ATOM 637 C C . TYR A 1 80 ? -13.600 2.338 9.334 1.00 94.06 80 TYR A C 1
ATOM 639 O O . TYR A 1 80 ? -14.086 1.370 8.751 1.00 94.06 80 TYR A O 1
ATOM 647 N N . TYR A 1 81 ? -13.847 2.596 10.613 1.00 93.69 81 TYR A N 1
ATOM 648 C CA . TYR A 1 81 ? -14.766 1.801 11.415 1.00 93.69 81 TYR A CA 1
ATOM 649 C C . TYR A 1 81 ? -16.149 2.456 11.474 1.00 93.69 81 TYR A C 1
ATOM 651 O O . TYR A 1 81 ? -16.284 3.610 11.885 1.00 93.69 81 TYR A O 1
ATOM 659 N N . ASP A 1 82 ? -17.180 1.710 11.083 1.00 90.69 82 ASP A N 1
ATOM 660 C CA . ASP A 1 82 ? -18.579 2.094 11.244 1.00 90.69 82 ASP A CA 1
ATOM 661 C C . ASP A 1 82 ? -19.100 1.575 12.590 1.00 90.69 82 ASP A C 1
ATOM 663 O O . ASP A 1 82 ? -19.365 0.383 12.768 1.00 90.69 82 ASP A O 1
ATOM 667 N N . LYS A 1 83 ? -19.264 2.496 13.546 1.00 87.50 83 LYS A N 1
ATOM 668 C CA . LYS A 1 83 ? -19.726 2.192 14.908 1.00 87.50 83 LYS A CA 1
ATOM 669 C C . LYS A 1 83 ? -21.164 1.671 14.950 1.00 87.50 83 LYS A C 1
ATOM 671 O O . LYS A 1 83 ? -21.492 0.900 15.847 1.00 87.50 83 LYS A O 1
ATOM 676 N N . TYR A 1 84 ? -22.015 2.088 14.010 1.00 88.12 84 TYR A N 1
ATOM 677 C CA . TYR A 1 84 ? -23.437 1.730 13.993 1.00 88.12 84 TYR A CA 1
ATOM 678 C C . TYR A 1 84 ? -23.646 0.320 13.468 1.00 88.12 84 TYR A C 1
ATOM 680 O O . TYR A 1 84 ? -24.488 -0.420 13.969 1.00 88.12 84 TYR A O 1
ATOM 688 N N . ARG A 1 85 ? -22.858 -0.049 12.457 1.00 87.44 85 ARG A N 1
ATOM 689 C CA . ARG A 1 85 ? -22.908 -1.373 11.835 1.00 87.44 85 ARG A CA 1
ATOM 690 C C . ARG A 1 85 ? -21.879 -2.351 12.401 1.00 87.44 85 ARG A C 1
ATOM 692 O O . ARG A 1 85 ? -21.851 -3.493 11.962 1.00 87.44 85 ARG A O 1
ATOM 699 N N . GLN A 1 86 ? -21.053 -1.908 13.353 1.00 89.44 86 GLN A N 1
ATOM 700 C CA . GLN A 1 86 ? -19.991 -2.696 13.990 1.00 89.44 86 GLN A CA 1
ATOM 701 C C . GLN A 1 86 ? -19.090 -3.396 12.965 1.00 89.44 86 GLN A C 1
ATOM 703 O O . GLN A 1 86 ? -18.792 -4.584 13.066 1.00 89.44 86 GLN A O 1
ATOM 708 N N . GLN A 1 87 ? -18.671 -2.655 11.942 1.00 92.00 87 GLN A N 1
ATOM 709 C CA . GLN A 1 87 ? -17.901 -3.210 10.832 1.00 92.00 87 GLN A CA 1
ATOM 710 C C . GLN A 1 87 ? -16.763 -2.282 10.426 1.00 92.00 87 GLN A C 1
ATOM 712 O O . GLN A 1 87 ? -16.896 -1.057 10.433 1.00 92.00 87 GLN A O 1
ATOM 717 N N . LEU A 1 88 ? -15.638 -2.880 10.053 1.00 92.75 88 LEU A N 1
ATOM 718 C CA . LEU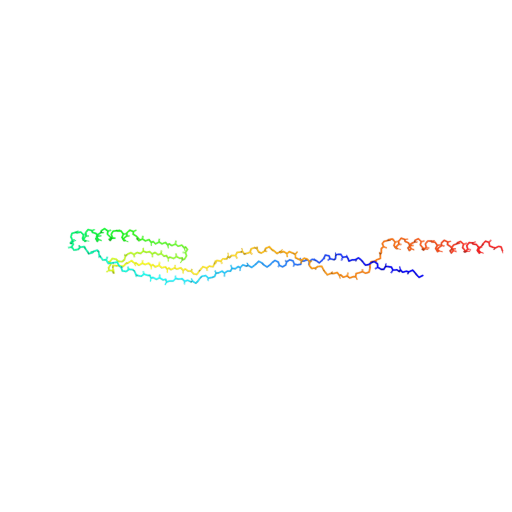 A 1 88 ? -14.523 -2.185 9.436 1.00 92.75 88 LEU A CA 1
ATOM 719 C C . LEU A 1 88 ? -14.742 -2.172 7.923 1.00 92.75 88 LEU A C 1
ATOM 721 O O . LEU A 1 88 ? -14.946 -3.219 7.307 1.00 92.75 88 LEU A O 1
ATOM 725 N N . ILE A 1 89 ? -14.720 -0.982 7.339 1.00 92.81 89 ILE A N 1
ATOM 726 C CA . ILE A 1 89 ? -14.957 -0.763 5.918 1.00 92.81 89 ILE A CA 1
ATOM 727 C C . ILE A 1 89 ? -13.632 -0.371 5.286 1.00 92.81 89 ILE A C 1
ATOM 729 O O . ILE A 1 89 ? -13.032 0.637 5.661 1.00 92.81 89 ILE A O 1
ATOM 733 N N . LEU A 1 90 ? -13.183 -1.174 4.326 1.00 93.06 90 LEU A N 1
ATOM 734 C CA . LEU A 1 90 ? -12.018 -0.882 3.504 1.00 93.06 90 LEU A CA 1
ATOM 735 C C . LEU A 1 90 ? -12.516 -0.534 2.113 1.00 93.06 90 LEU A C 1
ATOM 737 O O . LEU A 1 90 ? -13.199 -1.342 1.492 1.00 93.06 90 LEU A O 1
ATOM 741 N N . TYR A 1 91 ? -12.171 0.644 1.615 1.00 93.31 91 TYR A N 1
ATOM 742 C CA . TYR A 1 91 ? -12.546 1.071 0.274 1.00 93.31 91 TYR A CA 1
ATOM 743 C C . TYR A 1 91 ? -11.299 1.357 -0.553 1.00 93.31 91 TYR A C 1
ATOM 745 O O . TYR A 1 91 ? -10.312 1.910 -0.062 1.00 93.31 91 TYR A O 1
ATOM 753 N N . GLN A 1 92 ? -11.352 0.981 -1.824 1.00 91.06 92 GLN A N 1
ATOM 754 C CA . GLN A 1 92 ? -10.301 1.218 -2.798 1.00 91.06 92 GLN A CA 1
ATOM 755 C C . GLN A 1 92 ? -10.931 1.768 -4.069 1.00 91.06 92 GLN A C 1
ATOM 757 O O . GLN A 1 92 ? -11.723 1.102 -4.726 1.00 91.06 92 GLN A O 1
ATOM 762 N N . ASN A 1 93 ? -10.569 2.997 -4.404 1.00 89.94 93 ASN A N 1
ATOM 763 C CA . ASN A 1 93 ? -10.915 3.671 -5.639 1.00 89.94 93 ASN A CA 1
ATOM 764 C C . ASN A 1 93 ? -9.608 3.995 -6.371 1.00 89.94 93 ASN A C 1
ATOM 766 O O . ASN A 1 93 ? -8.978 5.030 -6.144 1.00 89.94 93 ASN A O 1
ATOM 770 N N . LEU A 1 94 ? -9.155 3.047 -7.183 1.00 85.94 94 LEU A N 1
ATOM 771 C CA . LEU A 1 94 ? -7.939 3.148 -7.975 1.00 85.94 94 LEU A CA 1
ATOM 772 C C . LEU A 1 94 ? -8.329 3.445 -9.415 1.00 85.94 94 LEU A C 1
ATOM 774 O O . LEU A 1 94 ? -9.104 2.717 -10.032 1.00 85.94 94 LEU A O 1
ATOM 778 N N . GLN A 1 95 ? -7.768 4.507 -9.964 1.00 81.88 95 GLN A N 1
ATOM 779 C CA . GLN A 1 95 ? -7.943 4.846 -11.357 1.00 81.88 95 GLN A CA 1
ATOM 780 C C . GLN A 1 95 ? -6.987 4.039 -12.229 1.00 81.88 95 GLN A C 1
ATOM 782 O O . GLN A 1 95 ? -5.963 3.526 -11.778 1.00 81.88 95 GLN A O 1
ATOM 787 N N . GLN A 1 96 ? -7.327 3.954 -13.508 1.00 78.19 96 GLN A N 1
ATOM 788 C CA . GLN A 1 96 ? -6.516 3.291 -14.513 1.00 78.19 96 GLN A CA 1
ATOM 789 C C . GLN A 1 96 ? -5.078 3.839 -14.521 1.00 78.19 96 GLN A C 1
ATOM 791 O O . GLN A 1 96 ? -4.882 5.044 -14.701 1.00 78.19 96 GLN A O 1
ATOM 796 N N . GLN A 1 97 ? -4.077 2.966 -14.379 1.00 71.69 97 GLN A N 1
ATOM 797 C CA . GLN A 1 97 ? -2.667 3.357 -14.472 1.00 71.69 97 GLN A CA 1
ATOM 798 C C . GLN A 1 97 ? -2.091 2.936 -15.828 1.00 71.69 97 GLN A C 1
ATOM 800 O O . GLN A 1 97 ? -2.455 1.904 -16.395 1.00 71.69 97 GLN A O 1
ATOM 805 N N . LEU A 1 98 ? -1.213 3.783 -16.367 1.00 70.62 98 LEU A N 1
ATOM 806 C CA . LEU A 1 98 ? -0.462 3.535 -17.594 1.00 70.62 98 LEU A CA 1
ATOM 807 C C . LEU A 1 98 ? 1.011 3.425 -17.208 1.00 70.62 98 LEU A C 1
ATOM 809 O O . LEU A 1 98 ? 1.659 4.439 -16.947 1.00 70.62 98 LEU A O 1
ATOM 813 N N . ASN A 1 99 ? 1.527 2.201 -17.149 1.00 66.50 99 ASN A N 1
ATOM 814 C CA . ASN A 1 99 ? 2.930 1.954 -16.837 1.00 66.50 99 ASN A CA 1
ATOM 815 C C . ASN A 1 99 ? 3.699 1.793 -18.148 1.00 66.50 99 ASN A C 1
ATOM 817 O O . ASN A 1 99 ? 3.456 0.858 -18.908 1.00 66.50 99 ASN A O 1
ATOM 821 N N . THR A 1 100 ? 4.609 2.725 -18.437 1.00 61.53 100 THR A N 1
ATOM 822 C CA . THR A 1 100 ? 5.458 2.660 -19.631 1.00 61.53 100 THR A CA 1
ATOM 823 C C . THR A 1 100 ? 6.810 2.055 -19.275 1.00 61.53 100 THR A C 1
ATOM 825 O O . THR A 1 100 ? 7.615 2.698 -18.596 1.00 61.53 100 THR A O 1
ATOM 828 N N . TYR A 1 101 ? 7.091 0.853 -19.763 1.00 59.59 101 TYR A N 1
ATOM 829 C CA . TYR A 1 101 ? 8.401 0.223 -19.641 1.00 59.59 101 TYR A CA 1
ATOM 830 C C . TYR A 1 101 ? 9.200 0.460 -20.923 1.00 59.59 101 TYR A C 1
ATOM 832 O O . TYR A 1 101 ? 8.781 0.087 -22.022 1.00 59.59 101 TYR A O 1
ATOM 840 N N . LYS A 1 102 ? 10.372 1.089 -20.791 1.00 54.59 102 LYS A N 1
ATOM 841 C CA . LYS A 1 102 ? 11.331 1.224 -21.893 1.00 54.59 102 LYS A CA 1
ATOM 842 C C . LYS A 1 102 ? 12.255 0.011 -21.871 1.00 54.59 102 L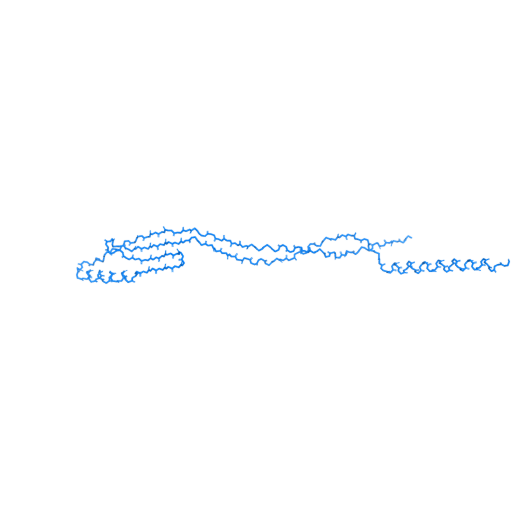YS A C 1
ATOM 844 O O . LYS A 1 102 ? 13.093 -0.097 -20.980 1.00 54.59 102 LYS A O 1
ATOM 849 N N . SER A 1 103 ? 12.096 -0.900 -22.828 1.00 52.47 103 SER A N 1
ATOM 850 C CA . SER A 1 103 ? 13.049 -1.995 -23.016 1.00 52.47 103 SER A CA 1
ATOM 851 C C . SER A 1 103 ? 14.151 -1.541 -23.971 1.00 52.47 103 SER A C 1
ATOM 853 O O . SER A 1 103 ? 13.879 -1.236 -25.130 1.00 52.47 103 SER A O 1
ATOM 855 N N . HIS A 1 104 ? 15.389 -1.456 -23.482 1.00 52.03 104 HIS A N 1
ATOM 856 C CA . HIS A 1 104 ? 16.552 -1.141 -24.310 1.00 52.03 104 HIS A CA 1
ATOM 857 C C . HIS A 1 104 ? 17.081 -2.431 -24.949 1.00 52.03 104 HIS A C 1
ATOM 859 O O . HIS A 1 104 ? 17.972 -3.092 -24.409 1.00 52.03 104 HIS A O 1
ATOM 865 N N . ASN A 1 105 ? 16.538 -2.804 -26.106 1.00 52.25 105 ASN A N 1
ATOM 866 C CA . ASN A 1 105 ? 17.093 -3.901 -26.894 1.00 52.25 105 ASN A CA 1
ATOM 867 C C . ASN A 1 105 ? 18.412 -3.446 -27.538 1.00 52.25 105 ASN A C 1
ATOM 869 O O . ASN A 1 105 ? 18.418 -2.645 -28.470 1.00 52.25 105 ASN A O 1
ATOM 873 N N . GLN A 1 106 ? 19.546 -3.958 -27.049 1.00 48.97 106 GLN A N 1
ATOM 874 C CA . GLN A 1 106 ? 20.827 -3.810 -27.741 1.00 48.97 106 GLN A CA 1
ATOM 875 C C . GLN A 1 106 ? 20.773 -4.607 -29.050 1.00 48.97 106 GLN A C 1
ATOM 877 O O . GLN A 1 106 ? 20.840 -5.834 -29.061 1.00 48.97 106 GLN A O 1
ATOM 882 N N . GLN A 1 107 ? 20.621 -3.898 -30.166 1.00 47.88 107 GLN A N 1
ATOM 883 C CA . GLN A 1 107 ? 20.605 -4.484 -31.499 1.00 47.88 107 GLN A CA 1
ATOM 884 C C . GLN A 1 107 ? 22.014 -4.979 -31.862 1.00 47.88 107 GLN A C 1
ATOM 886 O O . GLN A 1 107 ? 22.895 -4.187 -32.198 1.00 47.88 107 GLN A O 1
ATOM 891 N N . ILE A 1 108 ? 22.234 -6.296 -31.807 1.00 46.00 108 ILE A N 1
ATOM 892 C CA . ILE A 1 108 ? 23.442 -6.934 -32.345 1.00 46.00 108 ILE A CA 1
ATOM 893 C C . ILE A 1 108 ? 23.440 -6.716 -33.864 1.00 46.00 108 ILE A C 1
ATOM 895 O O . ILE A 1 108 ? 22.635 -7.297 -34.593 1.00 46.00 108 ILE A O 1
ATOM 899 N N . GLN A 1 109 ? 24.331 -5.851 -34.345 1.00 45.31 109 GLN A N 1
ATOM 900 C CA . GLN A 1 109 ? 24.537 -5.607 -35.770 1.00 45.31 109 GLN A CA 1
ATOM 901 C C . GLN A 1 109 ? 25.138 -6.856 -36.424 1.00 45.31 109 GLN A C 1
ATOM 903 O O . GLN A 1 109 ? 26.347 -7.075 -36.388 1.00 45.31 109 GLN A O 1
ATOM 908 N N . THR A 1 110 ? 24.306 -7.684 -37.048 1.00 43.44 110 THR A N 1
ATOM 909 C CA . THR A 1 110 ? 24.783 -8.718 -37.971 1.00 43.44 110 THR A CA 1
ATOM 910 C C . THR A 1 110 ? 24.852 -8.114 -39.370 1.00 43.44 110 THR A C 1
ATOM 912 O O . THR A 1 110 ? 23.854 -7.973 -40.073 1.00 43.44 110 THR A O 1
ATOM 915 N N . SER A 1 111 ? 26.050 -7.691 -39.773 1.00 46.38 111 SER A N 1
ATOM 916 C CA . SER A 1 111 ? 26.315 -7.227 -41.133 1.00 46.38 111 SER A CA 1
ATOM 917 C C . SER A 1 111 ? 26.302 -8.421 -42.097 1.00 46.38 111 SER A C 1
ATOM 919 O O . SER A 1 111 ? 27.277 -9.156 -42.242 1.00 46.38 111 SER A O 1
ATOM 921 N N . LEU A 1 112 ? 25.167 -8.638 -42.764 1.00 46.41 112 LEU A N 1
ATOM 922 C CA . LEU A 1 112 ? 25.070 -9.566 -43.891 1.00 46.41 112 LEU A CA 1
ATOM 923 C C . LEU A 1 112 ? 25.751 -8.938 -45.112 1.00 46.41 112 LEU A C 1
ATOM 925 O O . LEU A 1 112 ? 25.182 -8.095 -45.802 1.00 46.41 112 LEU A O 1
ATOM 929 N N . TYR A 1 113 ? 26.989 -9.350 -45.372 1.00 45.94 113 TYR A N 1
ATOM 930 C CA . TYR A 1 113 ? 27.744 -8.943 -46.551 1.00 45.94 113 TYR A CA 1
ATOM 931 C C . TYR A 1 113 ? 27.178 -9.645 -47.799 1.00 45.94 113 TYR A C 1
ATOM 933 O O . TYR A 1 113 ? 27.191 -10.870 -47.903 1.00 45.94 113 TYR A O 1
ATOM 941 N N . LYS A 1 114 ? 26.687 -8.884 -48.782 1.00 45.09 114 LYS A N 1
ATOM 942 C CA . LYS A 1 114 ? 26.427 -9.410 -50.131 1.00 45.09 114 LYS A CA 1
ATOM 943 C C . LYS A 1 114 ? 27.671 -9.159 -50.982 1.00 45.09 114 LYS A C 1
ATOM 945 O O . LYS A 1 114 ? 28.005 -8.012 -51.255 1.00 45.09 114 LYS A O 1
ATOM 950 N N . MET A 1 115 ? 28.383 -10.218 -51.371 1.00 45.34 115 MET A N 1
ATOM 951 C CA . MET A 1 115 ? 29.526 -10.111 -52.286 1.00 45.34 115 MET A CA 1
ATOM 952 C C . MET A 1 115 ? 29.015 -9.961 -53.722 1.00 45.34 115 MET A C 1
ATOM 954 O O . MET A 1 115 ? 28.513 -10.923 -54.298 1.00 45.34 115 MET A O 1
ATOM 958 N N . GLN A 1 116 ? 29.147 -8.771 -54.308 1.00 49.25 116 GLN A N 1
ATOM 959 C CA . GLN A 1 116 ? 28.910 -8.558 -55.736 1.00 49.25 116 GLN A CA 1
ATOM 960 C C . GLN A 1 116 ? 30.248 -8.709 -56.485 1.00 49.25 116 GLN A C 1
ATOM 962 O O . GLN A 1 116 ? 31.185 -7.962 -56.195 1.00 49.25 116 GLN A O 1
ATOM 967 N N . PRO A 1 117 ? 30.400 -9.677 -57.410 1.00 50.19 117 PRO A N 1
ATOM 968 C CA . PRO A 1 117 ? 31.663 -9.888 -58.107 1.00 50.19 117 PRO A CA 1
ATOM 969 C C . PRO A 1 117 ? 31.874 -8.795 -59.162 1.00 50.19 117 PRO A C 1
ATOM 971 O O . PRO A 1 117 ? 31.335 -8.862 -60.264 1.00 50.19 117 PRO A O 1
ATOM 974 N N . VAL A 1 118 ? 32.676 -7.785 -58.831 1.00 58.03 118 VAL A N 1
ATOM 975 C CA . VAL A 1 118 ? 33.179 -6.799 -59.798 1.00 58.03 118 VAL A CA 1
ATOM 976 C C . VAL A 1 118 ? 34.496 -7.295 -60.412 1.00 58.03 118 VAL A C 1
ATOM 978 O O . VAL A 1 118 ? 35.370 -7.775 -59.684 1.00 58.03 118 VAL A O 1
ATOM 981 N N . PRO A 1 119 ? 34.673 -7.212 -61.745 1.00 56.31 119 PRO A N 1
ATOM 982 C CA . PRO A 1 119 ? 35.919 -7.605 -62.393 1.00 56.31 119 PRO A CA 1
ATOM 983 C C . PRO A 1 119 ? 37.057 -6.655 -61.989 1.00 56.31 119 PRO A C 1
ATOM 985 O O . PRO A 1 119 ? 37.098 -5.497 -62.398 1.00 56.31 119 PRO A O 1
ATOM 988 N N . TYR A 1 120 ? 37.994 -7.156 -61.181 1.00 63.72 120 TYR A N 1
ATOM 989 C CA . TYR A 1 120 ? 39.171 -6.415 -60.728 1.00 63.72 120 TYR A CA 1
ATOM 990 C C . TYR A 1 120 ? 40.339 -6.592 -61.703 1.00 63.72 120 TYR A C 1
ATOM 992 O O . TYR A 1 120 ? 40.811 -7.708 -61.932 1.00 63.72 120 TYR A O 1
ATOM 1000 N N . VAL A 1 121 ? 40.840 -5.483 -62.250 1.00 65.75 121 VAL A N 1
ATOM 1001 C CA . VAL A 1 121 ? 42.082 -5.456 -63.032 1.00 65.75 121 VAL A CA 1
ATOM 1002 C C . VAL A 1 121 ? 43.210 -4.947 -62.122 1.00 65.75 121 VAL A C 1
ATOM 1004 O O . VAL A 1 121 ? 43.183 -3.771 -61.751 1.00 65.75 121 VAL A O 1
ATOM 1007 N N . PRO A 1 122 ? 44.197 -5.782 -61.733 1.00 71.69 122 PRO A N 1
ATOM 1008 C CA . PRO A 1 122 ? 45.288 -5.353 -60.861 1.00 71.69 122 PRO A CA 1
ATOM 1009 C C . PRO A 1 122 ? 46.100 -4.205 -61.464 1.00 71.69 122 PRO A C 1
ATOM 1011 O O . PRO A 1 122 ? 46.363 -4.163 -62.666 1.00 71.69 122 PRO A O 1
ATOM 1014 N N . THR A 1 123 ? 46.545 -3.287 -60.606 1.00 72.12 123 THR A N 1
ATOM 1015 C CA . THR A 1 123 ? 47.303 -2.079 -60.980 1.00 72.12 123 THR A CA 1
ATOM 1016 C C . THR A 1 123 ? 48.554 -2.393 -61.797 1.00 72.12 123 THR A C 1
ATOM 1018 O O . THR A 1 123 ? 48.846 -1.691 -62.763 1.00 72.12 123 THR A O 1
ATOM 1021 N N . TRP A 1 124 ? 49.235 -3.497 -61.483 1.00 73.44 124 TRP A N 1
ATOM 1022 C CA . TRP A 1 124 ? 50.386 -3.991 -62.236 1.00 73.44 124 TRP A CA 1
ATOM 1023 C C . TRP A 1 124 ? 50.067 -4.236 -63.717 1.00 73.44 124 TRP A C 1
ATOM 1025 O O . TRP A 1 124 ? 50.878 -3.889 -64.567 1.00 73.44 124 TRP A O 1
ATOM 1035 N N . ILE A 1 125 ? 48.869 -4.728 -64.061 1.00 79.81 125 ILE A N 1
ATOM 1036 C CA . ILE A 1 125 ? 48.476 -4.939 -65.467 1.00 79.81 125 ILE A CA 1
ATOM 1037 C C . ILE A 1 125 ? 48.403 -3.609 -66.224 1.00 79.81 125 ILE A C 1
ATOM 1039 O O . ILE A 1 125 ? 48.807 -3.552 -67.383 1.00 79.81 125 ILE A O 1
ATOM 1043 N N . LYS A 1 126 ? 47.962 -2.520 -65.579 1.00 78.12 126 LYS A N 1
ATOM 1044 C CA . LYS A 1 126 ? 47.944 -1.183 -66.201 1.00 78.12 126 LYS A CA 1
ATOM 1045 C C . LYS A 1 126 ? 49.365 -0.698 -66.508 1.00 78.12 126 LYS A C 1
ATOM 1047 O O . LYS A 1 126 ? 49.595 -0.115 -67.563 1.00 78.12 126 LYS A O 1
ATOM 1052 N N . ILE A 1 127 ? 50.315 -0.985 -65.613 1.00 85.06 127 ILE A N 1
ATOM 1053 C CA . ILE A 1 127 ? 51.735 -0.642 -65.788 1.00 85.06 127 ILE A CA 1
ATOM 1054 C C . ILE A 1 127 ? 52.349 -1.470 -66.926 1.00 85.06 127 ILE A C 1
ATOM 1056 O O . ILE A 1 127 ? 52.977 -0.902 -67.818 1.00 85.06 127 ILE A O 1
ATOM 1060 N N . LEU A 1 128 ? 52.120 -2.790 -66.951 1.00 86.38 128 LEU A N 1
ATOM 1061 C CA . LEU A 1 128 ? 52.599 -3.650 -68.040 1.00 86.38 128 LEU A CA 1
ATOM 1062 C C . LEU A 1 128 ? 52.021 -3.232 -69.401 1.00 86.38 128 LEU A C 1
ATOM 1064 O O . LEU A 1 128 ? 52.754 -3.210 -70.389 1.00 86.38 128 LEU A O 1
ATOM 1068 N N . ALA A 1 129 ? 50.739 -2.859 -69.459 1.00 88.75 129 ALA A N 1
ATOM 1069 C CA . ALA A 1 129 ? 50.111 -2.375 -70.686 1.00 88.75 129 ALA A CA 1
ATOM 1070 C C . ALA A 1 129 ? 50.767 -1.079 -71.198 1.00 88.75 129 ALA A C 1
ATOM 1072 O O . ALA A 1 129 ? 51.035 -0.959 -72.393 1.00 88.75 129 ALA A O 1
ATOM 1073 N N . ALA A 1 130 ? 51.087 -0.140 -70.301 1.00 87.12 130 ALA A N 1
ATOM 1074 C CA . ALA A 1 130 ? 51.766 1.105 -70.661 1.00 87.12 130 ALA A CA 1
ATOM 1075 C C . ALA A 1 130 ? 53.180 0.859 -71.217 1.00 87.12 130 ALA A C 1
ATOM 1077 O O . ALA A 1 130 ? 53.554 1.430 -72.242 1.00 87.12 130 ALA A O 1
ATOM 1078 N N . ILE A 1 131 ? 53.945 -0.036 -70.584 1.00 91.69 131 ILE A N 1
ATOM 1079 C CA . ILE A 1 131 ? 55.285 -0.418 -71.054 1.00 91.69 131 ILE A CA 1
ATOM 1080 C C . ILE A 1 131 ? 55.200 -1.091 -72.430 1.00 91.69 131 ILE A C 1
ATOM 1082 O O . ILE A 1 131 ? 55.980 -0.763 -73.322 1.00 91.69 131 ILE A O 1
ATOM 1086 N N . GLY A 1 132 ? 54.225 -1.984 -72.632 1.00 90.56 132 GLY A N 1
ATOM 1087 C CA . GLY A 1 132 ? 53.996 -2.639 -73.921 1.00 90.56 132 GLY A CA 1
ATOM 1088 C C . GLY A 1 132 ? 53.775 -1.639 -75.059 1.00 90.56 132 GLY A C 1
ATOM 1089 O O . GLY A 1 132 ? 54.399 -1.760 -76.113 1.00 90.56 132 GLY A O 1
ATOM 1090 N N . ILE A 1 133 ? 52.957 -0.608 -74.831 1.00 92.50 133 ILE A N 1
ATOM 1091 C CA . ILE A 1 133 ? 52.707 0.448 -75.824 1.00 92.50 133 ILE A CA 1
ATOM 1092 C C . ILE A 1 133 ? 53.998 1.212 -76.161 1.00 92.50 133 ILE A C 1
ATOM 1094 O O . ILE A 1 133 ? 54.290 1.420 -77.339 1.00 92.50 133 ILE A O 1
ATOM 1098 N N . LEU A 1 134 ? 54.807 1.581 -75.160 1.00 91.69 134 LEU A N 1
ATOM 1099 C CA . LEU A 1 134 ? 56.077 2.286 -75.389 1.00 91.69 134 LEU A CA 1
ATOM 1100 C C . LEU A 1 134 ? 57.051 1.472 -76.251 1.00 91.69 134 LEU A C 1
ATOM 1102 O O . LEU A 1 134 ? 57.693 2.023 -77.146 1.00 91.69 134 LEU A O 1
ATOM 1106 N N . VAL A 1 135 ? 57.132 0.160 -76.022 1.00 93.25 135 VAL A N 1
ATOM 1107 C CA . VAL A 1 135 ? 57.998 -0.733 -76.805 1.00 93.25 135 VAL A CA 1
ATOM 1108 C C . VAL A 1 135 ? 57.537 -0.812 -78.262 1.00 93.25 135 VAL A C 1
ATOM 1110 O O . VAL A 1 135 ? 58.365 -0.719 -79.168 1.00 93.25 135 VAL A O 1
ATOM 1113 N N . VAL A 1 136 ? 56.228 -0.926 -78.511 1.00 92.75 136 VAL A N 1
ATOM 1114 C CA . VAL A 1 136 ? 55.679 -0.967 -79.879 1.00 92.75 136 VAL A CA 1
ATOM 1115 C C . VAL A 1 136 ? 55.971 0.332 -80.632 1.00 92.75 136 VAL A C 1
ATOM 1117 O O . VAL A 1 136 ? 56.417 0.283 -81.780 1.00 92.75 136 VAL A O 1
ATOM 1120 N N . ILE A 1 137 ? 55.790 1.487 -79.982 1.00 92.56 137 ILE A N 1
ATOM 1121 C CA . ILE A 1 137 ? 56.108 2.799 -80.568 1.00 92.56 137 ILE A CA 1
ATOM 1122 C C . ILE A 1 137 ? 57.598 2.886 -80.916 1.00 92.56 137 ILE A C 1
ATOM 1124 O O . ILE A 1 137 ? 57.949 3.301 -82.021 1.00 92.56 137 ILE A O 1
ATOM 1128 N N . TYR A 1 138 ? 58.478 2.450 -80.011 1.00 92.00 138 TYR A N 1
ATOM 1129 C CA . TYR A 1 138 ? 59.922 2.468 -80.241 1.00 92.00 138 TYR A CA 1
ATOM 1130 C C . TYR A 1 138 ? 60.340 1.572 -81.415 1.00 92.00 138 TYR A C 1
ATOM 1132 O O . TYR A 1 138 ? 61.149 1.984 -82.248 1.00 92.00 138 TYR A O 1
ATOM 1140 N N . ILE A 1 139 ? 59.767 0.368 -81.526 1.00 90.31 139 ILE A N 1
ATOM 1141 C CA . ILE A 1 139 ? 60.037 -0.541 -82.647 1.00 90.31 139 ILE A CA 1
ATOM 1142 C C . ILE A 1 139 ? 59.554 0.073 -83.965 1.00 90.31 139 ILE A C 1
ATOM 1144 O O . ILE A 1 139 ? 60.316 0.081 -84.931 1.00 90.31 139 ILE A O 1
ATOM 1148 N N . CYS A 1 140 ? 58.342 0.637 -84.004 1.00 89.00 140 CYS A N 1
ATOM 1149 C CA . CYS A 1 140 ? 57.819 1.303 -85.201 1.00 89.00 140 CYS A CA 1
ATOM 1150 C C . CYS A 1 140 ? 58.713 2.473 -85.622 1.00 89.00 140 CYS A C 1
ATOM 1152 O O . CYS A 1 140 ? 59.107 2.558 -86.781 1.00 89.00 140 CYS A O 1
ATOM 1154 N N . TYR A 1 141 ? 59.119 3.323 -84.676 1.00 89.62 141 TYR A N 1
A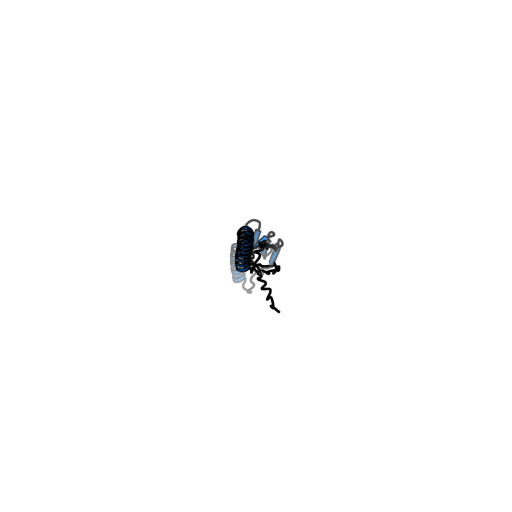TOM 1155 C CA . TYR A 1 141 ? 60.066 4.406 -84.937 1.00 89.62 141 TYR A CA 1
ATOM 1156 C C . TYR A 1 141 ? 61.402 3.883 -85.481 1.00 89.62 141 TYR A C 1
ATOM 1158 O O . TYR A 1 141 ? 61.933 4.418 -86.454 1.00 89.62 141 TYR A O 1
ATOM 1166 N N . ARG A 1 142 ? 61.943 2.809 -84.895 1.00 87.06 142 ARG A N 1
ATOM 1167 C CA . ARG A 1 142 ? 63.229 2.235 -85.307 1.00 87.06 142 ARG A CA 1
ATOM 1168 C C . ARG A 1 142 ? 63.164 1.597 -86.695 1.00 87.06 142 ARG A C 1
ATOM 1170 O O . ARG A 1 142 ? 64.139 1.709 -87.433 1.00 87.06 142 ARG A O 1
ATOM 1177 N N . ILE A 1 143 ? 62.051 0.957 -87.058 1.00 87.75 143 ILE A N 1
ATOM 1178 C CA . ILE A 1 143 ? 61.828 0.400 -88.402 1.00 87.75 143 ILE A CA 1
ATOM 1179 C C . ILE A 1 143 ? 61.650 1.524 -89.420 1.00 87.75 143 ILE A C 1
ATOM 1181 O O . ILE A 1 143 ? 62.343 1.512 -90.433 1.00 87.75 143 ILE A O 1
ATOM 1185 N N . SER A 1 144 ? 60.806 2.522 -89.136 1.00 83.81 144 SER A N 1
ATOM 1186 C CA . SER A 1 144 ? 60.637 3.685 -90.014 1.00 83.81 144 SER A CA 1
ATOM 1187 C C . SER A 1 144 ? 61.976 4.369 -90.260 1.00 83.81 144 SER A C 1
ATOM 1189 O O . SER A 1 144 ? 62.378 4.525 -91.406 1.00 83.81 144 SER A O 1
ATOM 1191 N N . ARG A 1 145 ? 62.744 4.646 -89.198 1.00 79.31 145 ARG A N 1
ATOM 1192 C CA . ARG A 1 145 ? 64.083 5.234 -89.309 1.00 79.31 145 ARG A CA 1
ATOM 1193 C C . ARG A 1 145 ? 65.041 4.365 -90.128 1.00 79.31 145 ARG A C 1
ATOM 1195 O O . ARG A 1 145 ? 65.834 4.905 -90.885 1.00 79.31 145 ARG A O 1
ATOM 1202 N N . PHE A 1 146 ? 64.985 3.039 -89.994 1.00 78.00 146 PHE A N 1
ATOM 1203 C CA . PHE A 1 146 ? 65.830 2.128 -90.771 1.00 78.00 146 PHE A CA 1
ATOM 1204 C C . PHE A 1 146 ? 65.471 2.123 -92.266 1.00 78.00 146 PHE A C 1
ATOM 1206 O O . PHE A 1 146 ? 66.368 2.083 -93.101 1.00 78.00 146 PHE A O 1
ATOM 1213 N N . PHE A 1 147 ? 64.185 2.220 -92.613 1.00 73.50 147 PHE A N 1
ATOM 1214 C CA . PHE A 1 147 ? 63.746 2.343 -94.006 1.00 73.50 147 PHE A CA 1
ATOM 1215 C C . PHE A 1 147 ? 64.040 3.724 -94.607 1.00 73.50 147 PHE A C 1
ATOM 1217 O O . PHE A 1 147 ? 64.360 3.801 -95.787 1.00 73.50 147 PHE A O 1
ATOM 1224 N N . THR A 1 148 ? 64.002 4.803 -93.818 1.00 63.84 148 THR A N 1
ATOM 1225 C CA . THR A 1 148 ? 64.353 6.161 -94.286 1.00 63.84 148 THR A CA 1
ATOM 1226 C C . THR A 1 148 ? 65.868 6.382 -94.442 1.00 63.84 148 THR A C 1
ATOM 1228 O O . THR A 1 148 ? 66.279 7.370 -95.036 1.00 63.84 148 THR A O 1
ATOM 1231 N N . LEU A 1 149 ? 66.709 5.478 -93.921 1.00 60.94 149 LEU A N 1
ATOM 1232 C CA . LEU A 1 149 ? 68.179 5.536 -94.003 1.00 60.94 149 LEU A CA 1
ATOM 1233 C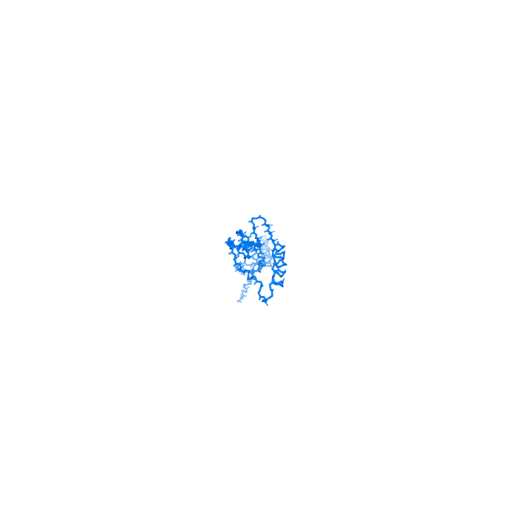 C . LEU A 1 149 ? 68.784 4.511 -94.976 1.00 60.94 149 LEU A C 1
ATOM 1235 O O . LEU A 1 149 ? 69.996 4.288 -94.955 1.00 60.94 149 LEU A O 1
ATOM 1239 N N . LYS A 1 150 ? 67.967 3.891 -95.835 1.00 48.06 150 LYS A N 1
ATOM 1240 C CA . LYS A 1 150 ? 68.473 3.117 -96.971 1.00 48.06 150 LYS A CA 1
ATOM 1241 C C . LYS A 1 150 ? 68.619 4.061 -98.184 1.00 48.06 150 LYS A C 1
ATOM 1243 O O . LYS A 1 150 ? 67.638 4.739 -98.482 1.00 48.06 150 LYS A O 1
ATOM 1248 N N . PRO A 1 151 ? 69.810 4.156 -98.807 1.00 56.38 151 PRO A N 1
ATOM 1249 C CA . PRO A 1 151 ? 70.045 4.972 -100.001 1.00 56.38 151 PRO A CA 1
ATOM 1250 C C . PRO A 1 151 ? 69.246 4.478 -101.211 1.00 56.38 151 PRO A C 1
ATOM 1252 O O . PRO A 1 151 ? 68.965 3.255 -101.272 1.00 56.38 151 PRO A O 1
#

Sequence (151 aa):
MFLGCRTYKADKQSTDTIQKTTDTIWVDRTLPVHDTLYIPITPPHTGNNQCDTLCQQQLQQLLERLNTTKHSGQNNYGIYYDKYRQQLILYQNLQQQLNTYKSHNQQIQTSLYKMQPVPYVPTWIKILAAIGILVVIYICYRISRFFTLKP

Radius of gyration: 47.74 Å; chains: 1; bounding box: 94×34×134 Å

Foldseek 3Di:
DDPDDQDWDQDQPDDPPPPPPDFDKDKDKDAWDWDKDKAADDQDDPPDPVVSVVRNVVVVVVQQVQWDWDDDPPWIWTWHADPVRRIIMTTTGGHMDIDIDTDPDPDDDDPPTDGDTDRDDDPVVVVVVVVVVVVVVVVVVVVVVVVVPDD

Secondary structure (DSSP, 8-state):
------------------------EEEEEEPPEEEEEEEE-PPP--S-HHHHHHHHHHHHHHHHHT-EEEEETTEEEEEEEETTTTEEEEEEEEPPEEEEEE--------------------HHHHHHHHHHHHHHHHHHHHHHHHHHT--

pLDDT: mean 73.95, std 19.04, range [33.25, 94.75]